Protein AF-A0A529NKI1-F1 (afdb_monomer_lite)

Radius of gyration: 15.05 Å; chains: 1; bounding box: 37×17×42 Å

Sequence (82 aa):
GRRSFDSLNEQEILALAISSEEDDGRIYRAYADGLAQDFPQSAKVFEAMAEEEDGHRDSLIEVYRKRFGERIPLIRREHVRG

Structure (mmCIF, N/CA/C/O backbone):
data_AF-A0A529NKI1-F1
#
_entry.id   AF-A0A529NKI1-F1
#
loop_
_atom_site.group_PDB
_atom_site.id
_atom_site.type_symbol
_atom_site.label_atom_id
_atom_site.label_alt_id
_atom_site.label_comp_id
_atom_site.label_asym_id
_atom_site.label_entity_id
_atom_site.label_seq_id
_atom_site.pdbx_PDB_ins_code
_atom_site.Cartn_x
_atom_site.Cartn_y
_atom_site.Cartn_z
_atom_site.occupancy
_atom_site.B_iso_or_equiv
_atom_site.auth_seq_id
_atom_site.auth_comp_id
_atom_site.auth_asym_id
_atom_site.auth_atom_id
_atom_site.pdbx_PDB_model_num
ATOM 1 N N . GLY A 1 1 ? 20.904 -8.945 1.464 1.00 78.56 1 GLY A N 1
ATOM 2 C CA . GLY A 1 1 ? 21.122 -7.507 1.736 1.00 78.56 1 GLY A CA 1
ATOM 3 C C . GLY A 1 1 ? 20.075 -6.704 0.990 1.00 78.56 1 GLY A C 1
ATOM 4 O O . GLY A 1 1 ? 19.593 -7.206 -0.016 1.00 78.56 1 GLY A O 1
ATOM 5 N N . ARG A 1 2 ? 19.698 -5.514 1.473 1.00 90.00 2 ARG A N 1
ATOM 6 C CA . ARG A 1 2 ? 18.694 -4.664 0.803 1.00 90.00 2 ARG A CA 1
ATOM 7 C C . ARG A 1 2 ? 19.248 -4.060 -0.494 1.00 90.00 2 ARG A C 1
ATOM 9 O O . ARG A 1 2 ? 20.381 -3.574 -0.486 1.00 90.00 2 ARG A O 1
ATOM 16 N N . ARG A 1 3 ? 18.460 -4.083 -1.574 1.00 94.25 3 ARG A N 1
ATOM 17 C CA . ARG A 1 3 ? 18.750 -3.389 -2.846 1.00 94.25 3 ARG A CA 1
ATOM 18 C C . ARG A 1 3 ? 18.449 -1.903 -2.702 1.00 94.25 3 ARG A C 1
ATOM 20 O O . ARG A 1 3 ? 17.562 -1.551 -1.938 1.00 94.25 3 ARG A O 1
ATOM 27 N N . SER A 1 4 ? 19.178 -1.032 -3.388 1.00 95.00 4 SER A N 1
ATOM 28 C CA . SER A 1 4 ? 18.869 0.400 -3.351 1.00 95.00 4 SER A CA 1
ATOM 29 C C . SER A 1 4 ? 17.711 0.739 -4.295 1.00 95.00 4 SER A C 1
ATOM 31 O O . SER A 1 4 ? 17.551 0.074 -5.320 1.00 95.00 4 SER A O 1
ATOM 33 N N . PHE A 1 5 ? 16.887 1.727 -3.950 1.00 94.81 5 PHE A N 1
ATOM 34 C CA . PHE A 1 5 ? 15.725 2.119 -4.753 1.00 94.81 5 PHE A CA 1
ATOM 35 C C . PHE A 1 5 ? 16.115 2.539 -6.180 1.00 94.81 5 PHE A C 1
ATOM 37 O O . PHE A 1 5 ? 15.487 2.123 -7.147 1.00 94.81 5 PHE A O 1
ATOM 44 N N . ASP A 1 6 ? 17.227 3.259 -6.329 1.00 96.06 6 ASP A N 1
ATOM 45 C CA . ASP A 1 6 ? 17.807 3.669 -7.615 1.00 96.06 6 ASP A CA 1
ATOM 46 C C . ASP A 1 6 ? 18.305 2.496 -8.483 1.00 96.06 6 ASP A C 1
ATOM 48 O O . ASP A 1 6 ? 18.532 2.663 -9.678 1.00 96.06 6 ASP A O 1
ATOM 52 N N . SER A 1 7 ? 18.452 1.296 -7.906 1.00 96.44 7 SER A N 1
ATOM 53 C CA . SE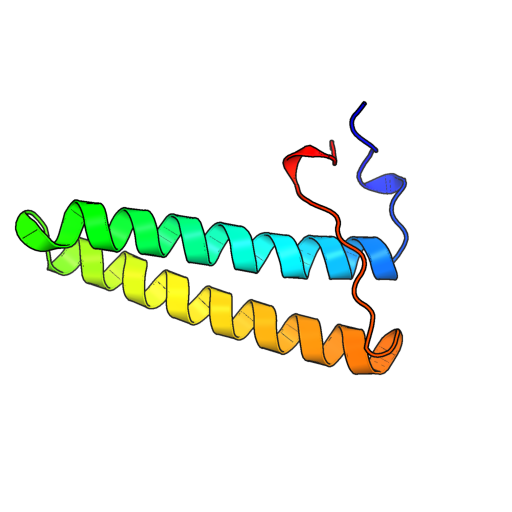R A 1 7 ? 18.810 0.075 -8.644 1.00 96.44 7 SER A CA 1
ATOM 54 C C . SER A 1 7 ? 17.607 -0.688 -9.212 1.00 96.44 7 SER A C 1
ATOM 56 O O . SER A 1 7 ? 17.789 -1.771 -9.779 1.00 96.44 7 SER A O 1
ATOM 58 N N . LEU A 1 8 ? 16.386 -0.186 -9.008 1.00 97.56 8 LEU A N 1
ATOM 59 C CA . LEU A 1 8 ? 15.159 -0.796 -9.510 1.00 97.56 8 LEU A CA 1
ATOM 60 C C . LEU A 1 8 ? 14.829 -0.265 -10.906 1.00 97.56 8 LEU A C 1
ATOM 62 O O . LEU A 1 8 ? 14.904 0.935 -11.164 1.00 97.56 8 LEU A O 1
ATOM 66 N N . ASN A 1 9 ? 14.430 -1.158 -11.809 1.00 97.56 9 ASN A N 1
ATOM 67 C CA . ASN A 1 9 ? 13.854 -0.738 -13.088 1.00 97.56 9 ASN A CA 1
ATOM 68 C C . ASN A 1 9 ? 12.365 -0.353 -12.933 1.00 97.56 9 ASN A C 1
ATOM 70 O O . ASN A 1 9 ? 11.756 -0.596 -11.894 1.00 97.56 9 ASN A O 1
ATOM 74 N N . GLU A 1 10 ? 11.748 0.209 -13.976 1.00 97.75 10 GLU A N 1
ATOM 75 C CA . GLU A 1 10 ? 10.339 0.645 -13.932 1.00 97.75 10 GLU A CA 1
ATOM 76 C C . GLU A 1 10 ? 9.352 -0.476 -13.561 1.00 97.75 10 GLU A C 1
ATOM 78 O O . GLU A 1 10 ? 8.396 -0.242 -12.821 1.00 97.75 10 GLU A O 1
ATOM 83 N N . GLN A 1 11 ? 9.589 -1.697 -14.051 1.00 98.25 11 GLN A N 1
ATOM 84 C CA . GLN A 1 11 ? 8.762 -2.864 -13.741 1.00 98.25 11 GLN A CA 1
ATOM 85 C C . GLN A 1 11 ? 8.857 -3.219 -12.250 1.00 98.25 11 GLN A C 1
ATOM 87 O O . GLN A 1 11 ? 7.849 -3.542 -11.625 1.00 98.25 11 GLN A O 1
ATOM 92 N N . GLU A 1 12 ? 10.055 -3.144 -11.674 1.00 98.00 12 GLU A N 1
ATOM 93 C CA . GLU A 1 12 ? 10.310 -3.409 -10.257 1.00 98.00 12 GLU A CA 1
ATOM 94 C C . GLU A 1 12 ? 9.780 -2.294 -9.352 1.00 98.00 12 GLU A C 1
ATOM 96 O O . GLU A 1 12 ? 9.241 -2.597 -8.294 1.00 98.00 12 GLU A O 1
ATOM 101 N N . ILE A 1 13 ? 9.875 -1.027 -9.768 1.00 98.00 13 ILE A N 1
ATOM 102 C CA . ILE A 1 13 ? 9.288 0.108 -9.039 1.00 98.00 13 ILE A CA 1
ATOM 103 C C . ILE A 1 13 ? 7.768 -0.045 -8.971 1.00 98.00 13 ILE A C 1
ATOM 105 O O . ILE A 1 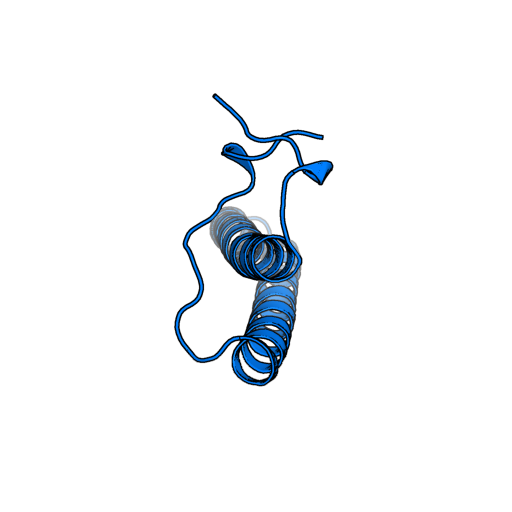13 ? 7.179 0.102 -7.902 1.00 98.00 13 ILE A O 1
ATOM 109 N N . LEU A 1 14 ? 7.125 -0.390 -10.089 1.00 98.25 14 LEU A N 1
ATOM 110 C CA . LEU A 1 14 ? 5.677 -0.572 -10.115 1.00 98.25 14 LEU A CA 1
ATOM 111 C C . LEU A 1 14 ? 5.237 -1.807 -9.317 1.00 98.25 14 LEU A C 1
ATOM 113 O O . LEU A 1 14 ? 4.250 -1.747 -8.591 1.00 98.25 14 LEU A O 1
ATOM 117 N N . ALA A 1 15 ? 5.987 -2.909 -9.391 1.00 98.38 15 ALA A N 1
ATOM 118 C CA . ALA A 1 15 ? 5.740 -4.081 -8.553 1.00 98.38 15 ALA A CA 1
ATOM 119 C C . ALA A 1 15 ? 5.919 -3.772 -7.056 1.00 98.38 15 ALA A C 1
ATOM 121 O O . ALA A 1 15 ? 5.127 -4.230 -6.232 1.00 98.38 15 ALA A O 1
ATOM 122 N N . LEU A 1 16 ? 6.919 -2.953 -6.708 1.00 98.31 16 LEU A N 1
ATOM 123 C CA . LEU A 1 16 ? 7.129 -2.480 -5.344 1.00 9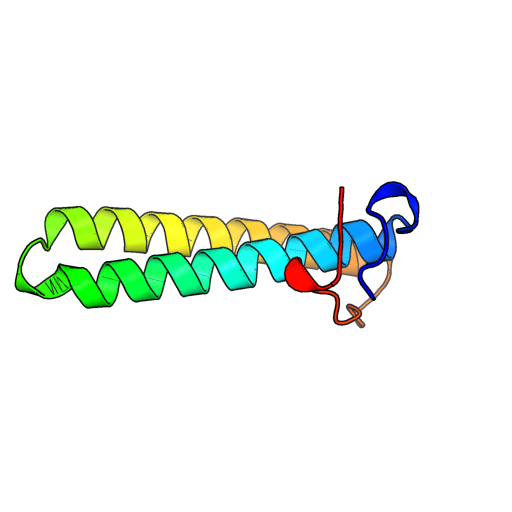8.31 16 LEU A CA 1
ATOM 124 C C . LEU A 1 16 ? 5.948 -1.635 -4.875 1.00 98.31 16 LEU A C 1
ATOM 126 O O . LEU A 1 16 ? 5.463 -1.884 -3.776 1.00 98.31 16 LEU A O 1
ATOM 130 N N . ALA A 1 17 ? 5.443 -0.715 -5.696 1.00 98.31 17 ALA A N 1
ATOM 131 C CA . ALA A 1 17 ? 4.248 0.066 -5.377 1.00 98.31 17 ALA A CA 1
ATOM 132 C C . ALA A 1 17 ? 3.012 -0.830 -5.157 1.00 98.31 17 ALA A C 1
ATOM 134 O O . ALA A 1 17 ? 2.317 -0.677 -4.167 1.00 98.31 17 ALA A O 1
ATOM 135 N N . ILE A 1 18 ? 2.787 -1.850 -5.990 1.00 98.69 18 ILE A N 1
ATOM 136 C CA . ILE A 1 18 ? 1.663 -2.788 -5.794 1.00 98.69 18 ILE A CA 1
ATOM 137 C C . ILE A 1 18 ? 1.778 -3.538 -4.459 1.00 98.69 18 ILE A C 1
ATOM 139 O O . ILE A 1 18 ? 0.806 -3.632 -3.714 1.00 98.69 18 ILE A O 1
ATOM 143 N N . SER A 1 19 ? 2.966 -4.071 -4.147 1.00 98.12 19 SER A N 1
ATOM 144 C CA . SER A 1 19 ? 3.204 -4.766 -2.870 1.00 98.12 19 SER A CA 1
ATOM 145 C C . SER A 1 19 ? 3.062 -3.839 -1.661 1.00 98.12 19 SER A C 1
ATOM 147 O O . SER A 1 19 ? 2.674 -4.271 -0.582 1.00 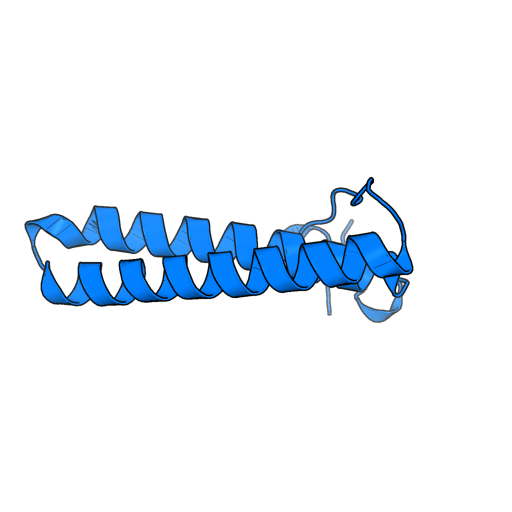98.12 19 SER A O 1
ATOM 149 N N . SER A 1 20 ? 3.376 -2.562 -1.871 1.00 97.94 20 SER A N 1
ATOM 150 C CA . SER A 1 20 ? 3.324 -1.505 -0.877 1.00 97.94 20 SER A CA 1
ATOM 151 C C . SER A 1 20 ? 1.885 -1.209 -0.456 1.00 97.94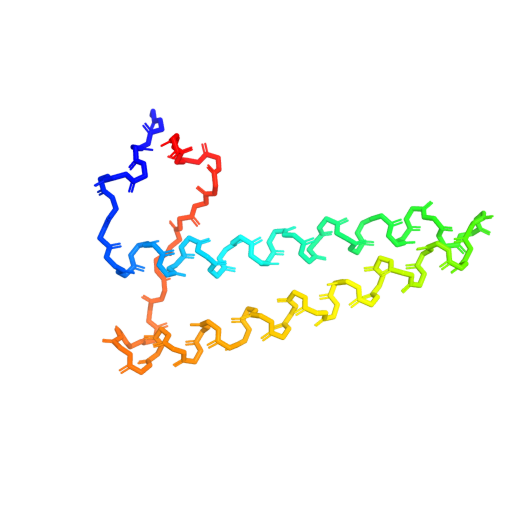 20 SER A C 1
ATOM 153 O O . SER A 1 20 ? 1.612 -1.275 0.739 1.00 97.94 20 SER A O 1
ATOM 155 N N . GLU A 1 21 ? 0.973 -1.013 -1.416 1.00 98.50 21 GLU A N 1
ATOM 156 C CA . GLU A 1 21 ? -0.449 -0.790 -1.104 1.00 98.50 21 GLU A CA 1
ATOM 157 C C . GLU A 1 21 ? -1.090 -2.039 -0.481 1.00 98.50 21 GLU A C 1
ATOM 159 O O . GLU A 1 21 ? -1.917 -1.946 0.423 1.00 98.50 21 GLU A O 1
ATOM 164 N N . GLU A 1 22 ? -0.685 -3.242 -0.915 1.00 98.44 22 GLU A N 1
ATOM 165 C CA . GLU A 1 22 ? -1.167 -4.480 -0.293 1.00 98.44 22 GLU A CA 1
ATOM 166 C C . GLU A 1 22 ? -0.772 -4.570 1.189 1.00 98.44 22 GLU A C 1
ATOM 168 O O . GLU A 1 22 ? -1.599 -4.937 2.031 1.00 98.44 22 GLU A O 1
ATOM 173 N N . ASP A 1 23 ? 0.486 -4.266 1.512 1.00 98.00 23 ASP A N 1
ATOM 174 C CA . ASP A 1 23 ? 0.974 -4.298 2.887 1.00 98.00 23 ASP A CA 1
ATOM 175 C C . ASP A 1 23 ? 0.308 -3.191 3.733 1.00 98.00 23 ASP A C 1
ATOM 177 O O . ASP A 1 23 ? -0.114 -3.471 4.858 1.00 98.00 23 ASP A O 1
ATOM 181 N N . ASP A 1 24 ? 0.113 -1.985 3.187 1.00 98.25 24 ASP A N 1
ATOM 182 C CA . ASP A 1 24 ? -0.575 -0.878 3.873 1.00 98.25 24 ASP A CA 1
ATOM 183 C C . ASP A 1 24 ? -2.048 -1.209 4.153 1.00 98.25 24 ASP A C 1
ATOM 185 O O . ASP A 1 24 ? -2.500 -1.117 5.298 1.00 98.25 24 ASP A O 1
ATOM 189 N N . GLY A 1 25 ? -2.779 -1.741 3.169 1.00 98.50 25 GLY A N 1
ATOM 190 C CA . GLY A 1 25 ? -4.157 -2.194 3.363 1.00 98.50 25 GLY A CA 1
ATOM 191 C C . GLY A 1 25 ? -4.281 -3.317 4.405 1.00 98.50 25 GLY A C 1
ATOM 192 O O . GLY A 1 25 ? -5.263 -3.382 5.151 1.00 98.50 25 GLY A O 1
ATOM 193 N N . ARG A 1 26 ? -3.291 -4.217 4.511 1.00 98.25 26 ARG A N 1
ATOM 194 C CA . ARG A 1 26 ? -3.243 -5.233 5.585 1.00 98.25 26 ARG A CA 1
ATOM 195 C C . ARG A 1 26 ? -3.003 -4.600 6.957 1.00 98.25 26 ARG A C 1
ATOM 197 O O . ARG A 1 26 ? -3.638 -5.018 7.925 1.00 98.25 26 ARG A O 1
ATOM 204 N N . ILE A 1 27 ? -2.116 -3.610 7.045 1.00 98.31 27 ILE A N 1
ATOM 205 C CA . ILE A 1 27 ? -1.816 -2.885 8.287 1.00 98.31 27 ILE A CA 1
ATOM 206 C C . ILE A 1 27 ? -3.049 -2.114 8.773 1.00 98.31 27 ILE A C 1
ATOM 208 O O . ILE A 1 27 ? -3.407 -2.214 9.948 1.00 98.31 27 ILE A O 1
ATOM 212 N N . TYR A 1 28 ? -3.743 -1.404 7.884 1.00 98.62 28 TYR A N 1
ATOM 213 C CA . TYR A 1 28 ? -4.952 -0.666 8.245 1.00 98.62 28 TYR A CA 1
ATOM 214 C C . TYR A 1 28 ? -6.080 -1.583 8.717 1.00 98.62 28 TYR A C 1
ATOM 216 O O . TYR A 1 28 ? -6.672 -1.316 9.762 1.00 98.62 28 TYR A O 1
ATOM 224 N N . ARG A 1 29 ? -6.312 -2.719 8.049 1.00 98.56 29 ARG A N 1
ATOM 225 C CA . ARG A 1 29 ? -7.272 -3.730 8.530 1.00 98.56 29 ARG A CA 1
ATOM 226 C C . ARG A 1 29 ? -6.928 -4.246 9.926 1.00 98.56 29 ARG A C 1
ATOM 228 O O . ARG A 1 29 ? -7.806 -4.312 10.779 1.00 98.56 29 ARG A O 1
ATOM 235 N N . ALA A 1 30 ? -5.651 -4.518 10.198 1.00 98.69 30 ALA A N 1
ATOM 236 C CA . ALA A 1 30 ? -5.221 -4.941 11.530 1.00 98.69 30 ALA A CA 1
ATOM 237 C C . ALA A 1 30 ? -5.496 -3.873 12.608 1.00 98.69 30 ALA A C 1
ATOM 239 O O . ALA A 1 30 ? -5.888 -4.213 13.727 1.00 98.69 30 ALA A O 1
ATOM 240 N N . TYR A 1 31 ? -5.334 -2.583 12.287 1.00 98.50 31 TYR A N 1
ATOM 241 C CA . TYR A 1 31 ? -5.716 -1.498 13.195 1.00 98.50 31 TYR A CA 1
ATOM 242 C C . TYR A 1 31 ? -7.231 -1.380 13.374 1.00 98.50 31 TYR A C 1
ATOM 244 O O . TYR A 1 31 ? -7.682 -1.186 14.502 1.00 98.50 31 TYR A O 1
ATOM 252 N N . ALA A 1 32 ? -8.012 -1.517 12.300 1.00 98.56 32 ALA A N 1
ATOM 253 C CA . ALA A 1 32 ? -9.469 -1.507 12.371 1.00 98.56 32 ALA A CA 1
ATOM 254 C C . ALA A 1 32 ? -9.981 -2.615 13.305 1.00 98.56 32 ALA A C 1
ATOM 256 O O . ALA A 1 32 ? -10.717 -2.329 14.251 1.00 98.56 32 ALA A O 1
ATOM 257 N N . ASP A 1 33 ? -9.498 -3.846 13.116 1.00 98.44 33 ASP A N 1
ATOM 258 C CA . ASP A 1 33 ? -9.849 -5.003 13.944 1.00 98.44 33 ASP A CA 1
ATOM 259 C C . ASP A 1 33 ? -9.476 -4.787 15.417 1.00 98.44 33 ASP A C 1
ATOM 261 O O . ASP A 1 33 ? -10.277 -5.053 16.316 1.00 98.44 33 ASP A O 1
ATOM 265 N N . GLY A 1 34 ? -8.277 -4.255 15.675 1.00 98.25 34 GLY A N 1
ATOM 266 C CA . GLY A 1 34 ? -7.800 -3.972 17.030 1.00 98.25 34 GLY A CA 1
ATOM 267 C C . GLY A 1 34 ? -8.580 -2.870 17.755 1.00 98.25 34 GLY A C 1
ATOM 268 O O . GLY A 1 34 ? -8.594 -2.845 18.984 1.00 98.25 34 GLY A O 1
ATOM 269 N N . LEU A 1 35 ? -9.239 -1.969 17.019 1.00 98.25 35 LEU A N 1
ATOM 270 C CA . LEU A 1 35 ? -9.984 -0.831 17.570 1.00 98.25 35 LEU A CA 1
ATOM 271 C C . LEU A 1 35 ? -11.503 -1.035 17.576 1.00 98.25 35 LEU A C 1
ATOM 273 O O . LEU A 1 35 ? -12.209 -0.244 18.200 1.00 98.25 35 LEU A O 1
ATOM 277 N N . ALA A 1 36 ? -12.025 -2.067 16.910 1.00 97.50 36 ALA A N 1
ATOM 278 C CA . ALA A 1 36 ? -13.455 -2.221 16.643 1.00 97.50 36 ALA A CA 1
ATOM 279 C C . ALA A 1 36 ? -14.344 -2.239 17.901 1.00 97.50 36 ALA A C 1
ATOM 281 O O . ALA A 1 36 ? -15.476 -1.756 17.852 1.00 97.50 36 ALA A O 1
ATOM 282 N N . GLN A 1 37 ? -13.849 -2.778 19.022 1.00 97.81 37 GLN A N 1
ATOM 283 C CA . GLN A 1 37 ? -14.617 -2.878 20.271 1.00 97.81 37 GLN A CA 1
ATOM 284 C C . GLN A 1 37 ? -14.612 -1.573 21.072 1.00 97.81 37 GLN A C 1
ATOM 286 O O . GLN A 1 37 ? -15.674 -1.085 21.456 1.00 97.81 37 GLN A O 1
ATOM 291 N N . ASP A 1 38 ? -13.429 -1.004 21.303 1.00 98.38 38 ASP A N 1
ATOM 292 C CA . ASP A 1 38 ? -13.258 0.136 22.208 1.00 98.38 38 ASP A CA 1
ATOM 293 C C . ASP A 1 38 ? -13.436 1.488 21.498 1.00 98.38 38 ASP A C 1
ATOM 295 O O . ASP A 1 38 ? -13.864 2.470 22.107 1.00 98.38 38 ASP A O 1
ATOM 299 N N . PHE A 1 39 ? -13.134 1.548 20.197 1.00 98.06 39 PHE A N 1
ATOM 300 C CA . PHE A 1 39 ? -13.115 2.777 19.401 1.00 98.06 39 PHE A CA 1
ATOM 301 C C . PHE A 1 39 ? -13.702 2.560 17.991 1.00 98.06 39 PHE A C 1
ATOM 303 O O . PHE A 1 39 ? -12.999 2.735 16.989 1.00 98.06 39 PHE A O 1
ATOM 310 N N . PRO A 1 40 ? -15.003 2.230 17.867 1.00 97.88 40 PRO A N 1
ATOM 311 C CA . PRO A 1 40 ? -15.606 1.844 16.589 1.00 97.88 40 PRO A CA 1
ATOM 312 C C . PRO A 1 40 ? -15.566 2.947 15.520 1.00 97.88 40 PRO A C 1
ATOM 314 O O . PRO A 1 40 ? -15.499 2.652 14.331 1.00 97.88 40 PRO A O 1
ATOM 317 N N . GLN A 1 41 ? -15.582 4.228 15.900 1.00 97.94 41 GLN A N 1
ATOM 318 C CA . GLN A 1 41 ? -15.414 5.331 14.947 1.00 97.94 41 GLN A CA 1
ATOM 319 C C . GLN A 1 41 ? -13.987 5.390 14.393 1.00 97.94 41 GLN A C 1
ATOM 321 O O . GLN A 1 41 ? -13.824 5.612 13.198 1.00 97.94 41 GLN A O 1
ATOM 326 N N . SER A 1 42 ? -12.971 5.161 15.231 1.00 98.06 42 SER A N 1
ATOM 327 C CA . SER A 1 42 ? -11.576 5.093 14.783 1.00 98.06 42 SER A CA 1
ATOM 328 C C . SER A 1 42 ? -11.348 3.879 13.886 1.00 98.06 42 SER A C 1
ATOM 330 O O . SER A 1 42 ? -10.691 4.004 12.858 1.00 98.06 42 SER A O 1
ATOM 332 N N . ALA A 1 43 ? -11.945 2.730 14.224 1.00 98.62 43 ALA A N 1
ATOM 333 C CA . ALA A 1 43 ? -11.882 1.529 13.394 1.00 98.62 43 ALA A CA 1
ATOM 334 C C . ALA A 1 43 ? -12.404 1.781 11.968 1.00 98.62 43 ALA A C 1
ATOM 336 O O . ALA A 1 43 ? -11.732 1.424 11.007 1.00 98.62 43 ALA A O 1
ATOM 337 N N . LYS A 1 44 ? -13.533 2.492 11.824 1.00 98.56 44 LYS A N 1
ATOM 338 C CA . LYS A 1 44 ? -14.091 2.862 10.509 1.00 98.56 44 LYS A CA 1
ATOM 339 C C . LYS A 1 44 ? -13.163 3.731 9.663 1.00 98.56 44 LYS A C 1
ATOM 341 O O . LYS A 1 44 ? -13.203 3.640 8.443 1.00 98.56 44 LYS A O 1
ATOM 346 N N . VAL A 1 45 ? -12.353 4.588 10.289 1.00 98.56 45 VAL A N 1
ATOM 347 C CA . VAL A 1 45 ? -11.367 5.393 9.551 1.00 98.56 45 VAL A CA 1
ATOM 348 C C . VAL A 1 45 ? -10.313 4.477 8.935 1.00 98.56 45 VAL A C 1
ATOM 350 O O . VAL A 1 45 ? -10.028 4.601 7.751 1.00 98.56 45 VAL A O 1
ATOM 353 N N . PHE A 1 46 ? -9.785 3.522 9.703 1.00 98.62 46 PHE A N 1
ATOM 354 C CA . PHE A 1 46 ? -8.815 2.556 9.187 1.00 98.62 46 PHE A CA 1
ATOM 355 C C . PHE A 1 46 ? -9.417 1.597 8.154 1.00 98.62 46 PHE A C 1
ATOM 357 O O . PHE A 1 46 ? -8.744 1.251 7.190 1.00 98.62 46 PHE A O 1
ATOM 364 N N . GLU A 1 47 ? -10.682 1.204 8.309 1.00 98.69 47 GLU A N 1
ATOM 365 C CA . GLU A 1 47 ? -11.398 0.409 7.305 1.00 98.69 47 GLU A CA 1
ATOM 366 C C . GLU A 1 47 ? -11.509 1.167 5.973 1.00 98.69 47 GLU A C 1
ATOM 368 O O . GLU A 1 47 ? -11.122 0.633 4.938 1.00 98.69 47 GLU A O 1
ATOM 373 N N . ALA A 1 48 ? -11.907 2.443 6.008 1.00 98.69 48 ALA A N 1
ATOM 374 C CA . ALA A 1 48 ? -11.965 3.287 4.814 1.00 98.69 48 ALA A CA 1
ATOM 375 C C . ALA A 1 48 ? -10.586 3.486 4.158 1.00 98.69 48 ALA A C 1
ATOM 377 O O . ALA A 1 48 ? -10.479 3.462 2.936 1.00 98.69 48 ALA A O 1
ATOM 378 N N . MET A 1 49 ? -9.519 3.638 4.951 1.00 98.62 49 MET A N 1
ATOM 379 C CA . MET A 1 49 ? -8.153 3.712 4.414 1.00 98.62 49 MET A CA 1
ATOM 380 C C . MET A 1 49 ? -7.731 2.396 3.750 1.00 98.62 49 MET A C 1
ATOM 382 O O . MET A 1 49 ? -7.107 2.416 2.697 1.00 98.62 49 MET A O 1
ATOM 386 N N . ALA A 1 50 ? -8.092 1.244 4.322 1.00 98.69 50 ALA A N 1
ATOM 387 C CA . ALA A 1 50 ? -7.805 -0.046 3.699 1.00 98.69 50 ALA A CA 1
ATOM 388 C C . ALA A 1 50 ? -8.535 -0.225 2.356 1.00 98.69 50 ALA A C 1
ATOM 390 O O . ALA A 1 50 ? -7.959 -0.791 1.429 1.00 98.69 50 ALA A O 1
ATOM 391 N N . GLU A 1 51 ? -9.776 0.259 2.246 1.00 98.69 51 GLU A N 1
ATOM 392 C CA . GLU A 1 51 ? -10.525 0.284 0.981 1.00 98.69 51 GLU A CA 1
ATOM 393 C C . GLU A 1 51 ? -9.867 1.206 -0.059 1.00 98.69 51 GLU A C 1
ATOM 395 O O . GLU A 1 51 ? -9.828 0.874 -1.246 1.00 98.69 51 GLU A O 1
ATOM 400 N N . GLU A 1 52 ? -9.321 2.346 0.373 1.00 98.69 52 GLU A N 1
ATOM 401 C CA . GLU A 1 52 ? -8.572 3.257 -0.497 1.00 98.69 52 GLU A CA 1
ATOM 402 C C . GLU A 1 52 ? -7.302 2.586 -1.049 1.00 98.69 52 GLU A C 1
ATOM 404 O O . GLU A 1 52 ? -7.085 2.605 -2.265 1.00 98.69 52 GLU A O 1
ATOM 409 N N . GLU A 1 53 ? -6.532 1.889 -0.203 1.00 98.62 53 GLU A N 1
ATOM 410 C CA . GLU A 1 53 ? -5.345 1.146 -0.652 1.00 98.62 53 GLU A CA 1
ATOM 411 C C . GLU A 1 53 ? -5.679 -0.019 -1.592 1.00 98.62 53 GLU A C 1
ATOM 413 O O . GLU A 1 53 ? -4.931 -0.286 -2.537 1.00 98.62 53 GLU A O 1
ATOM 418 N N . ASP A 1 54 ? -6.822 -0.689 -1.409 1.00 98.75 54 ASP A N 1
ATOM 419 C CA . ASP A 1 54 ? -7.293 -1.695 -2.368 1.00 98.75 54 ASP A CA 1
ATOM 420 C C . ASP A 1 54 ? -7.544 -1.056 -3.751 1.00 98.75 54 ASP A C 1
ATOM 422 O O . ASP A 1 54 ? -7.142 -1.610 -4.781 1.00 98.75 54 ASP A O 1
ATOM 426 N N . GLY A 1 55 ? -8.123 0.150 -3.785 1.00 98.75 55 GLY A N 1
ATOM 427 C CA . GLY A 1 55 ? -8.325 0.922 -5.014 1.00 98.75 55 GLY A CA 1
ATOM 428 C C . GLY A 1 55 ? -7.018 1.375 -5.679 1.00 98.75 55 GLY A C 1
ATOM 429 O O . GLY A 1 55 ? -6.877 1.290 -6.910 1.00 98.75 55 GLY A O 1
ATOM 430 N N . HIS A 1 56 ? -6.038 1.818 -4.887 1.00 98.75 56 HIS A N 1
ATOM 431 C CA . HIS A 1 56 ? -4.692 2.132 -5.374 1.00 98.75 56 HIS A CA 1
ATOM 432 C C . HIS A 1 56 ? -4.024 0.895 -5.979 1.00 98.75 56 HIS A C 1
ATOM 434 O O . HIS A 1 56 ? -3.551 0.932 -7.122 1.00 98.75 56 HIS A O 1
ATOM 440 N N . ARG A 1 57 ? -4.057 -0.227 -5.255 1.00 98.62 57 ARG A N 1
ATOM 441 C CA . ARG A 1 57 ? -3.487 -1.507 -5.676 1.00 98.62 57 ARG A CA 1
ATOM 442 C C . ARG A 1 57 ? -4.069 -1.978 -7.003 1.00 98.62 57 ARG A C 1
ATOM 444 O O . ARG A 1 57 ? -3.307 -2.310 -7.913 1.00 98.62 57 ARG A O 1
ATOM 451 N N . ASP A 1 58 ? -5.391 -1.983 -7.138 1.00 98.75 58 ASP A N 1
ATOM 452 C CA . ASP A 1 58 ? -6.061 -2.413 -8.367 1.00 98.75 58 ASP A CA 1
ATOM 453 C C . ASP A 1 58 ? -5.684 -1.512 -9.551 1.00 98.75 58 ASP A C 1
ATOM 455 O O . ASP A 1 58 ? -5.355 -2.000 -10.637 1.00 98.75 58 ASP A O 1
ATOM 459 N N . SER A 1 59 ? -5.616 -0.197 -9.328 1.00 98.69 59 SER A N 1
ATOM 460 C CA . SER A 1 59 ? -5.183 0.765 -10.346 1.00 98.69 59 SER A CA 1
ATOM 461 C C . SER A 1 59 ? -3.741 0.515 -10.805 1.00 98.69 59 SER A C 1
ATOM 463 O O . SER A 1 59 ? -3.456 0.517 -12.007 1.00 98.69 59 SER A O 1
ATOM 465 N N . LEU A 1 60 ? -2.822 0.258 -9.869 1.00 98.69 60 LEU A N 1
ATOM 466 C CA . LEU A 1 60 ? -1.420 -0.039 -10.173 1.00 98.69 60 LEU A CA 1
ATOM 467 C C . LEU A 1 60 ? -1.260 -1.385 -10.894 1.00 98.69 60 LEU A C 1
ATOM 469 O O . LEU A 1 60 ? -0.461 -1.476 -11.830 1.00 98.69 60 LEU A O 1
ATOM 473 N N . ILE A 1 61 ? -2.041 -2.408 -10.525 1.00 98.69 61 ILE A N 1
ATOM 474 C CA . ILE A 1 61 ? -2.081 -3.704 -11.223 1.00 98.69 61 ILE A CA 1
ATOM 475 C C . ILE A 1 61 ? -2.524 -3.518 -12.675 1.00 98.69 61 ILE A C 1
ATOM 477 O O . ILE A 1 61 ? -1.893 -4.066 -13.580 1.00 98.69 61 ILE A O 1
ATOM 481 N N . GLU A 1 62 ? -3.556 -2.716 -12.931 1.00 98.69 62 GLU A N 1
ATOM 482 C CA . GLU A 1 62 ? -4.014 -2.445 -14.297 1.00 98.69 62 GLU A CA 1
ATOM 483 C C . GLU A 1 62 ? -2.957 -1.711 -15.131 1.00 98.69 62 GLU A C 1
ATOM 485 O O . GLU A 1 62 ? -2.748 -2.026 -16.308 1.00 98.69 62 GLU A O 1
ATOM 490 N N . VAL A 1 63 ? -2.235 -0.757 -14.534 1.00 98.56 63 VAL A N 1
ATOM 491 C CA . VAL A 1 63 ? -1.092 -0.105 -15.194 1.00 98.56 63 VAL A CA 1
ATOM 492 C C . VAL A 1 63 ? 0.023 -1.113 -15.475 1.00 98.56 63 VAL A C 1
ATOM 494 O O . VAL A 1 63 ? 0.592 -1.104 -16.571 1.00 98.56 63 VAL A O 1
ATOM 497 N N . TYR A 1 64 ? 0.313 -2.003 -14.525 1.00 98.69 64 TYR A N 1
ATOM 498 C CA . TYR A 1 64 ? 1.336 -3.031 -14.673 1.00 98.69 64 TYR A CA 1
ATOM 499 C C . TYR A 1 64 ? 0.998 -3.983 -15.814 1.00 98.69 64 TYR A C 1
ATOM 501 O O . TYR A 1 64 ? 1.818 -4.167 -16.714 1.00 98.69 64 TYR A O 1
ATOM 509 N N . ARG A 1 65 ? -0.228 -4.519 -15.833 1.00 98.50 65 ARG A N 1
ATOM 510 C CA . ARG A 1 65 ? -0.721 -5.419 -16.884 1.00 98.50 65 ARG A CA 1
ATOM 511 C C . ARG A 1 65 ? -0.555 -4.815 -18.268 1.00 98.50 65 ARG A C 1
ATOM 513 O O . ARG A 1 65 ? -0.007 -5.458 -19.161 1.00 98.50 65 ARG A O 1
ATOM 520 N N . LYS A 1 66 ? -0.951 -3.548 -18.425 1.00 98.44 66 LYS A N 1
ATOM 521 C CA . LYS A 1 66 ? -0.850 -2.816 -19.697 1.00 98.44 66 LYS A CA 1
ATOM 522 C C . LYS A 1 66 ? 0.588 -2.630 -20.184 1.00 98.44 66 LYS A C 1
ATOM 524 O O . LYS A 1 66 ? 0.799 -2.579 -21.391 1.00 98.44 66 LYS A O 1
ATOM 529 N N . ARG A 1 67 ? 1.565 -2.496 -19.280 1.00 98.25 67 ARG A N 1
ATOM 530 C CA . ARG A 1 67 ? 2.968 -2.204 -19.634 1.00 98.25 67 ARG A CA 1
ATOM 531 C C . ARG A 1 67 ? 3.865 -3.440 -19.695 1.00 98.25 67 ARG A C 1
ATOM 533 O O . ARG A 1 67 ? 4.750 -3.499 -20.542 1.00 98.25 67 ARG A O 1
ATOM 540 N N . PHE A 1 68 ? 3.653 -4.402 -18.802 1.00 98.31 68 PHE A N 1
ATOM 541 C CA . PHE A 1 68 ? 4.595 -5.490 -18.520 1.00 98.31 68 PHE A CA 1
ATOM 542 C C . PHE A 1 68 ? 3.955 -6.892 -18.545 1.00 98.31 68 PHE A C 1
ATOM 544 O O . PHE A 1 68 ? 4.667 -7.889 -18.411 1.00 98.31 68 PHE A O 1
ATOM 551 N N . GLY A 1 69 ? 2.636 -6.993 -18.753 1.00 97.62 69 GLY A N 1
ATOM 552 C CA . GLY A 1 69 ? 1.887 -8.253 -18.768 1.00 97.62 69 GLY A CA 1
ATOM 553 C C . GLY A 1 69 ? 1.457 -8.729 -17.375 1.00 97.62 69 GLY A C 1
ATOM 554 O O . GLY A 1 69 ? 1.463 -7.977 -16.410 1.00 97.62 69 GLY A O 1
ATOM 555 N N . GLU A 1 70 ? 1.062 -9.997 -17.254 1.00 96.31 70 GLU A N 1
ATOM 556 C CA . GLU A 1 70 ? 0.358 -10.499 -16.056 1.00 96.31 70 GLU A CA 1
ATOM 557 C C . GLU A 1 70 ? 1.262 -10.867 -14.868 1.00 96.31 70 GLU A C 1
ATOM 559 O O . GLU A 1 70 ? 0.789 -11.015 -13.742 1.00 96.31 70 GLU A O 1
ATOM 564 N N . ARG A 1 71 ? 2.565 -11.082 -15.093 1.00 97.44 71 ARG A N 1
ATOM 565 C CA . ARG A 1 71 ? 3.456 -11.631 -14.057 1.00 97.44 71 ARG A CA 1
ATOM 566 C C . ARG A 1 71 ? 4.178 -10.537 -13.283 1.00 97.44 71 ARG A C 1
ATOM 568 O O . ARG A 1 71 ? 5.290 -10.167 -13.645 1.00 97.44 71 ARG A O 1
ATOM 575 N N . ILE A 1 72 ? 3.564 -10.096 -12.189 1.00 98.00 72 ILE A N 1
ATOM 576 C CA . ILE A 1 72 ? 4.153 -9.144 -11.241 1.00 98.00 72 ILE A CA 1
ATOM 577 C C . ILE A 1 72 ? 5.229 -9.853 -10.393 1.00 98.00 72 ILE A C 1
ATOM 579 O O . ILE A 1 72 ? 4.915 -10.844 -9.727 1.00 98.00 72 ILE A O 1
ATOM 583 N N . PRO A 1 73 ? 6.500 -9.405 -10.405 1.00 96.38 73 PRO A N 1
ATOM 584 C CA . PRO A 1 73 ? 7.542 -9.977 -9.565 1.00 96.38 73 PRO A CA 1
ATOM 585 C C . PRO A 1 73 ? 7.287 -9.647 -8.094 1.00 96.38 73 PRO A C 1
ATOM 587 O O . PRO A 1 73 ? 6.884 -8.538 -7.751 1.00 96.38 73 PRO A O 1
ATOM 590 N N . LEU A 1 74 ? 7.582 -10.601 -7.212 1.00 95.12 74 LEU A N 1
ATOM 591 C CA . LEU A 1 74 ? 7.531 -10.367 -5.776 1.00 95.12 74 LEU A CA 1
ATOM 592 C C . LEU A 1 74 ? 8.753 -9.549 -5.344 1.00 95.12 74 LEU A C 1
ATOM 594 O O . LEU A 1 74 ? 9.873 -10.056 -5.280 1.00 95.12 74 LEU A O 1
ATOM 598 N N . ILE A 1 75 ? 8.514 -8.292 -5.010 1.00 96.00 75 ILE A N 1
ATOM 599 C CA . ILE A 1 75 ? 9.449 -7.391 -4.344 1.00 96.00 75 ILE A CA 1
ATOM 600 C C . ILE A 1 75 ? 8.702 -6.777 -3.162 1.00 96.00 75 ILE A C 1
ATOM 602 O O . ILE A 1 75 ? 7.487 -6.642 -3.222 1.00 96.00 75 ILE A O 1
ATOM 606 N N . ARG A 1 76 ? 9.402 -6.481 -2.066 1.00 95.44 76 ARG A N 1
ATOM 607 C CA . ARG A 1 76 ? 8.790 -5.911 -0.861 1.00 95.44 76 ARG A CA 1
ATOM 608 C C . ARG A 1 76 ? 9.646 -4.786 -0.300 1.00 95.44 76 ARG A C 1
ATOM 610 O O . ARG A 1 76 ? 10.865 -4.779 -0.516 1.00 95.44 76 ARG A O 1
ATOM 617 N N . ARG A 1 77 ? 9.018 -3.861 0.430 1.00 94.62 77 ARG A N 1
ATOM 618 C CA . ARG A 1 77 ? 9.660 -2.660 0.993 1.00 94.62 77 ARG A CA 1
ATOM 619 C C . ARG A 1 77 ? 10.859 -3.006 1.881 1.00 94.62 77 ARG A C 1
ATOM 621 O O . ARG A 1 77 ? 11.901 -2.368 1.772 1.00 94.62 77 ARG A O 1
ATOM 628 N N . GLU A 1 78 ? 10.788 -4.063 2.687 1.00 94.56 78 GLU A N 1
ATOM 629 C CA . GLU A 1 78 ? 11.871 -4.494 3.581 1.00 94.56 78 GLU A CA 1
ATOM 630 C C . GLU A 1 78 ? 13.121 -5.010 2.850 1.00 94.56 78 GLU A C 1
ATOM 632 O O . GLU A 1 78 ? 14.203 -5.088 3.438 1.00 94.56 78 GLU A O 1
ATOM 637 N N . HIS A 1 79 ? 13.003 -5.336 1.560 1.00 93.88 79 HIS A N 1
ATOM 638 C CA . HIS A 1 79 ? 14.121 -5.753 0.714 1.00 93.88 79 HIS A CA 1
ATOM 639 C C . HIS A 1 79 ? 14.765 -4.587 -0.049 1.00 93.88 79 HIS A C 1
ATOM 641 O O . HIS A 1 79 ? 15.805 -4.781 -0.689 1.00 93.88 79 HIS A O 1
ATOM 647 N N . VAL A 1 80 ? 14.198 -3.383 0.051 1.00 94.81 80 VAL A N 1
ATOM 648 C CA . VAL A 1 80 ? 14.647 -2.165 -0.629 1.00 94.81 80 VAL A CA 1
ATOM 649 C C . VAL A 1 80 ? 15.115 -1.135 0.411 1.00 94.81 80 VAL A C 1
ATOM 651 O O . VAL A 1 80 ? 14.686 -1.135 1.565 1.00 94.81 80 VAL A O 1
ATOM 654 N N . ARG A 1 81 ? 16.099 -0.308 0.060 1.00 93.88 81 ARG A N 1
ATOM 655 C CA . ARG A 1 81 ? 16.628 0.780 0.896 1.00 93.88 81 ARG A CA 1
ATOM 656 C C . ARG A 1 81 ? 16.780 2.056 0.076 1.00 93.88 81 ARG A C 1
ATOM 658 O O . ARG A 1 81 ? 17.067 1.972 -1.117 1.00 93.88 81 ARG A O 1
ATOM 665 N N . GLY A 1 82 ? 16.764 3.192 0.767 1.00 83.25 82 GLY A N 1
ATOM 666 C CA . GLY A 1 82 ? 16.711 4.501 0.110 1.00 83.25 82 GLY A CA 1
ATOM 667 C C . GLY A 1 82 ? 15.338 4.732 -0.494 1.00 83.25 82 GLY A C 1
ATOM 668 O O . GLY A 1 82 ? 15.280 5.581 -1.400 1.00 83.25 82 GLY A O 1
#

Foldseek 3Di:
DAAEPVPDDPLRVLLQLLQVLVVQLVVLQVVLVVCCPPNVVSSVVSNVSSVVSVVSNVVSCVVSCVPPNNDRDDDYPVRYDD

pLDDT: mean 97.24, std 3.04, range [78.56, 98.75]

Secondary structure (DSSP, 8-state):
-PEEGGG--HHHHHHHHHHHHHHHHHHHHHHHHHHTTT-HHHHHHHHHHHHHH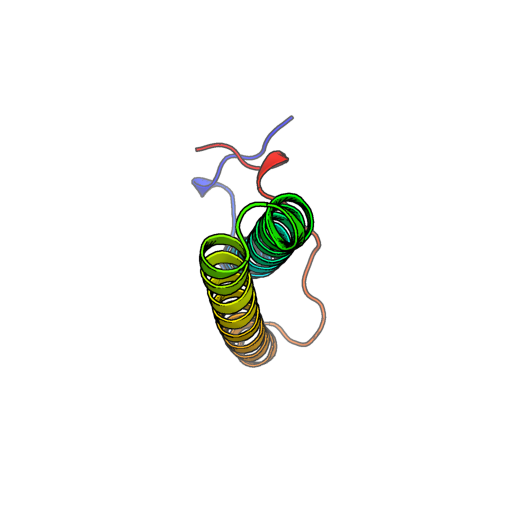HHHHHHHHHHHHHHH-S------GGGEE-